Protein AF-A0A5N9CLA9-F1 (afdb_monomer_lite)

Secondary structure (DSSP, 8-state):
-----------HHHHHHHHHGGGTS--TT----EEEHHHHHHHHHHHHHHS--TT-------SSTT---HHHHTHHHHTTTTSTT-HHHHHHHHHHHHHHHTTSEEE-TTSTTEEEESSPPPHHHHHHHHHHHTSPP-TT--PPP----

pLDDT: mean 78.73, std 15.35, range [35.47, 94.38]

Radius of gyration: 15.34 Å; chains: 1; bounding box: 44×42×41 Å

Structure (mmCIF, N/CA/C/O backbone):
data_AF-A0A5N9CLA9-F1
#
_entry.id   AF-A0A5N9CLA9-F1
#
loop_
_atom_site.group_PDB
_atom_site.id
_atom_site.type_symbol
_atom_site.label_atom_id
_atom_site.label_alt_id
_atom_site.label_comp_id
_atom_site.label_asym_id
_atom_site.label_entity_id
_atom_site.label_seq_id
_atom_site.pdbx_PDB_ins_code
_atom_site.Cartn_x
_atom_site.Cartn_y
_atom_site.Cartn_z
_atom_site.occupancy
_atom_site.B_iso_or_equiv
_atom_site.auth_seq_id
_atom_site.auth_comp_id
_atom_site.auth_asym_id
_atom_site.auth_atom_id
_atom_site.pdbx_PDB_model_num
ATOM 1 N N . MET A 1 1 ? 5.987 -26.061 -24.605 1.00 37.81 1 MET A N 1
ATOM 2 C CA . MET A 1 1 ? 6.321 -25.407 -23.327 1.00 37.81 1 MET A CA 1
ATOM 3 C C . MET A 1 1 ? 6.001 -23.951 -23.552 1.00 37.81 1 MET A C 1
ATOM 5 O O . MET A 1 1 ? 6.775 -23.271 -24.205 1.00 37.81 1 MET A O 1
ATOM 9 N N . ASP A 1 2 ? 4.791 -23.546 -23.177 1.00 40.44 2 ASP A N 1
ATOM 10 C CA . ASP A 1 2 ? 4.372 -22.153 -23.291 1.00 40.44 2 ASP A CA 1
ATOM 11 C C . ASP A 1 2 ? 4.908 -21.436 -22.058 1.00 40.44 2 ASP A C 1
ATOM 13 O O . ASP A 1 2 ? 4.283 -21.467 -20.994 1.00 40.44 2 ASP A O 1
ATOM 17 N N . ASP A 1 3 ? 6.094 -20.846 -22.193 1.00 43.31 3 ASP A N 1
ATOM 18 C CA . ASP A 1 3 ? 6.608 -19.867 -21.243 1.00 43.31 3 ASP A CA 1
ATOM 19 C C . ASP A 1 3 ? 5.668 -18.660 -21.292 1.00 43.31 3 ASP A C 1
ATOM 21 O O . ASP A 1 3 ? 5.849 -17.702 -22.042 1.00 43.31 3 ASP A O 1
ATOM 25 N N . LYS A 1 4 ? 4.575 -18.742 -20.527 1.00 49.34 4 LYS A N 1
ATOM 26 C CA . LYS A 1 4 ? 3.745 -17.588 -20.212 1.00 49.34 4 LYS A CA 1
ATOM 27 C C . LYS A 1 4 ? 4.685 -16.566 -19.592 1.00 49.34 4 LYS A C 1
ATOM 29 O O . LYS A 1 4 ? 5.138 -16.789 -18.470 1.00 49.34 4 LYS A O 1
ATOM 34 N N . ASN A 1 5 ? 4.959 -15.486 -20.325 1.00 50.16 5 ASN A N 1
ATOM 35 C CA . ASN A 1 5 ? 5.579 -14.259 -19.829 1.00 50.16 5 ASN A CA 1
ATOM 36 C C . ASN A 1 5 ? 4.907 -13.892 -18.501 1.00 50.16 5 ASN A C 1
ATOM 38 O O . ASN A 1 5 ? 3.822 -13.308 -18.465 1.00 50.16 5 ASN A O 1
ATOM 42 N N . THR A 1 6 ? 5.491 -14.355 -17.402 1.00 67.81 6 THR A N 1
ATOM 43 C CA . THR A 1 6 ? 4.927 -14.169 -16.076 1.00 67.81 6 THR A CA 1
ATOM 44 C C . THR A 1 6 ? 5.467 -12.833 -15.631 1.00 67.81 6 THR A C 1
ATOM 46 O O . THR A 1 6 ? 6.631 -12.742 -15.255 1.00 67.81 6 THR A O 1
ATOM 49 N N . ILE A 1 7 ? 4.632 -11.801 -15.755 1.00 75.38 7 ILE A N 1
ATOM 50 C CA . ILE A 1 7 ? 4.963 -10.440 -15.332 1.00 75.38 7 ILE A CA 1
ATOM 51 C C . ILE A 1 7 ? 5.543 -10.511 -13.919 1.00 75.38 7 ILE A C 1
ATOM 53 O O . ILE A 1 7 ? 4.889 -11.014 -12.995 1.00 75.38 7 ILE A O 1
ATOM 57 N N . LEU A 1 8 ? 6.770 -10.017 -13.757 1.00 82.50 8 LEU A N 1
ATOM 58 C CA . LEU A 1 8 ? 7.420 -9.961 -12.456 1.00 82.50 8 LEU A CA 1
ATOM 59 C C . LEU A 1 8 ? 6.646 -8.979 -11.571 1.00 82.50 8 LEU A C 1
ATOM 61 O O . LEU A 1 8 ? 6.552 -7.787 -11.870 1.00 82.50 8 LEU A O 1
ATOM 65 N N . LYS A 1 9 ? 6.075 -9.493 -10.482 1.00 85.00 9 LYS A N 1
ATOM 66 C CA . LYS A 1 9 ? 5.288 -8.717 -9.522 1.00 85.00 9 LYS A CA 1
ATOM 67 C C . LYS A 1 9 ? 6.001 -8.631 -8.171 1.00 85.00 9 LYS A C 1
ATOM 69 O O . LYS A 1 9 ? 6.721 -9.569 -7.818 1.00 85.00 9 LYS A O 1
ATOM 74 N N . PRO A 1 10 ? 5.753 -7.569 -7.387 1.00 87.75 10 PRO A N 1
ATOM 75 C CA . PRO A 1 10 ? 6.286 -7.476 -6.038 1.00 87.75 10 PRO A CA 1
ATOM 76 C C . PRO A 1 10 ? 5.752 -8.601 -5.136 1.00 87.75 10 PRO A C 1
ATOM 78 O O . PRO A 1 10 ? 4.638 -9.094 -5.368 1.00 87.75 10 PRO A O 1
ATOM 81 N N . PRO A 1 11 ? 6.492 -8.983 -4.076 1.00 89.44 11 PRO A N 1
ATOM 82 C CA . PRO A 1 11 ? 5.969 -9.849 -3.029 1.00 89.44 11 PRO A CA 1
ATOM 83 C C . PRO A 1 11 ? 4.644 -9.308 -2.489 1.00 89.44 11 PRO A C 1
ATOM 85 O O . PRO A 1 11 ? 4.498 -8.107 -2.262 1.00 89.44 11 PRO A O 1
ATOM 88 N N . THR A 1 12 ? 3.673 -10.189 -2.249 1.00 89.50 12 THR A N 1
ATOM 89 C CA . THR A 1 12 ? 2.350 -9.772 -1.757 1.00 89.50 12 THR A CA 1
ATOM 90 C C . THR A 1 12 ? 2.447 -9.066 -0.412 1.00 89.50 12 THR A C 1
ATOM 92 O O . THR A 1 12 ? 1.791 -8.052 -0.227 1.00 89.50 12 THR A O 1
ATOM 95 N N . ALA A 1 13 ? 3.347 -9.515 0.467 1.00 90.12 13 ALA A N 1
ATOM 96 C CA . ALA A 1 13 ? 3.598 -8.870 1.750 1.00 90.12 13 ALA A CA 1
ATOM 97 C C . ALA A 1 13 ? 4.119 -7.425 1.608 1.00 90.12 13 ALA A C 1
ATOM 99 O O . ALA A 1 13 ? 3.741 -6.567 2.400 1.00 90.12 13 ALA A O 1
ATOM 100 N N . LEU A 1 14 ? 4.917 -7.115 0.573 1.00 91.12 14 LEU A N 1
ATOM 101 C CA . LEU A 1 14 ? 5.323 -5.731 0.290 1.00 91.12 14 LEU A CA 1
ATOM 102 C C . LEU A 1 14 ? 4.110 -4.870 -0.070 1.00 91.12 14 LEU A C 1
ATOM 104 O O . LEU A 1 14 ? 3.968 -3.758 0.429 1.00 91.12 14 LEU A O 1
ATOM 108 N N . ILE A 1 15 ? 3.231 -5.398 -0.924 1.00 92.69 15 ILE A N 1
ATOM 109 C CA . ILE A 1 15 ? 2.019 -4.700 -1.365 1.00 92.69 15 ILE A CA 1
ATOM 110 C C . ILE A 1 15 ? 1.073 -4.490 -0.178 1.00 92.69 15 ILE A C 1
ATOM 112 O O . ILE A 1 15 ? 0.590 -3.377 0.011 1.00 92.69 15 ILE A O 1
ATOM 116 N N . ASP A 1 16 ? 0.863 -5.517 0.646 1.00 93.56 16 ASP A N 1
ATOM 117 C CA . ASP A 1 16 ? 0.035 -5.453 1.853 1.00 93.56 16 ASP A CA 1
ATOM 118 C C . ASP A 1 16 ? 0.567 -4.381 2.819 1.00 93.56 16 ASP A C 1
ATOM 120 O O . ASP A 1 16 ? -0.188 -3.509 3.256 1.00 93.56 16 ASP A O 1
ATOM 124 N N . CYS A 1 17 ? 1.881 -4.369 3.082 1.00 92.12 17 CYS A N 1
ATOM 125 C CA . CYS A 1 17 ? 2.528 -3.333 3.888 1.00 92.12 17 CYS A CA 1
ATOM 126 C C . CYS A 1 17 ? 2.343 -1.936 3.280 1.00 92.12 17 CYS A C 1
ATOM 128 O O . CYS A 1 17 ? 1.993 -1.006 4.002 1.00 92.12 17 CYS A O 1
ATOM 130 N N . CYS A 1 18 ? 2.520 -1.770 1.966 1.00 91.44 18 CYS A N 1
ATOM 131 C CA . CYS A 1 18 ? 2.319 -0.481 1.303 1.00 91.44 18 CYS A CA 1
ATOM 132 C C . CYS A 1 18 ? 0.863 0.005 1.344 1.00 91.44 18 CYS A C 1
ATOM 134 O O . CYS A 1 18 ? 0.625 1.204 1.482 1.00 91.44 18 CYS A O 1
ATOM 136 N N . ILE A 1 19 ? -0.113 -0.903 1.268 1.00 93.00 19 ILE A N 1
ATOM 137 C CA . ILE A 1 19 ? -1.529 -0.566 1.449 1.00 93.00 19 ILE A CA 1
ATOM 138 C C . ILE A 1 19 ? -1.766 -0.090 2.884 1.00 93.00 19 ILE A C 1
ATOM 140 O O . ILE A 1 19 ? -2.294 1.004 3.083 1.00 93.00 19 ILE A O 1
ATOM 144 N N . LEU A 1 20 ? -1.353 -0.872 3.886 1.00 91.75 20 LEU A N 1
ATOM 145 C CA . LEU A 1 20 ? -1.604 -0.574 5.302 1.00 91.75 20 LEU A CA 1
ATOM 146 C C . LEU A 1 20 ? -0.872 0.682 5.787 1.00 91.75 20 LEU A C 1
ATOM 148 O O . LEU A 1 20 ? -1.383 1.413 6.637 1.00 91.75 20 LEU A O 1
ATOM 152 N N . ALA A 1 21 ? 0.274 0.992 5.189 1.00 89.06 21 ALA A N 1
ATOM 153 C CA . ALA A 1 21 ? 1.014 2.222 5.431 1.00 89.06 21 ALA A CA 1
ATOM 154 C C . ALA A 1 21 ? 0.188 3.492 5.134 1.00 89.06 21 ALA A C 1
ATOM 156 O O . ALA A 1 21 ? 0.432 4.535 5.744 1.00 89.06 21 ALA A O 1
ATOM 157 N N . SER A 1 22 ? -0.859 3.399 4.302 1.00 87.12 22 SER A N 1
ATOM 158 C CA . SER A 1 22 ? -1.818 4.493 4.065 1.00 87.12 22 SER A CA 1
ATOM 159 C C . SER A 1 22 ? -2.483 5.001 5.353 1.00 87.12 22 SER A C 1
ATOM 161 O O . SER A 1 22 ? -2.873 6.166 5.417 1.00 87.12 22 SER A O 1
ATOM 163 N N . TRP A 1 23 ? -2.600 4.157 6.386 1.00 85.81 23 TRP A N 1
ATOM 164 C CA . TRP A 1 23 ? -3.133 4.523 7.705 1.00 85.81 23 TRP A CA 1
ATOM 165 C C . TRP A 1 23 ? -2.056 4.876 8.738 1.00 85.81 23 TRP A C 1
ATOM 167 O O . TRP A 1 23 ? -2.393 5.399 9.795 1.00 85.81 23 TRP A O 1
ATOM 177 N N . ILE A 1 24 ? -0.780 4.617 8.446 1.00 82.31 24 ILE A N 1
ATOM 178 C CA . ILE A 1 24 ? 0.348 4.954 9.329 1.00 82.31 24 ILE A CA 1
ATOM 179 C C . ILE A 1 24 ? 0.847 6.370 9.039 1.00 82.31 24 ILE A C 1
ATOM 181 O O . ILE A 1 24 ? 1.135 7.126 9.960 1.00 82.31 24 ILE A O 1
ATOM 185 N N . HIS A 1 25 ? 0.915 6.744 7.760 1.00 69.94 25 HIS A N 1
ATOM 186 C CA . HIS A 1 25 ? 1.515 8.003 7.303 1.00 69.94 25 HIS A CA 1
ATOM 187 C C . H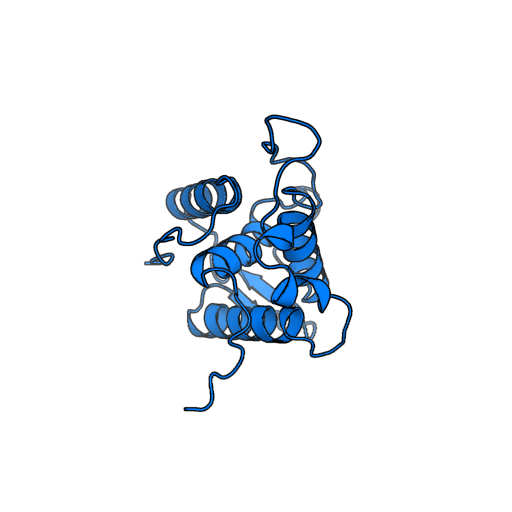IS A 1 25 ? 0.485 9.145 7.133 1.00 69.94 25 HIS A C 1
ATOM 189 O O . HIS A 1 25 ? 0.739 10.127 6.445 1.00 69.94 25 HIS A O 1
ATOM 195 N N . TYR A 1 26 ? -0.675 8.987 7.774 1.00 61.59 26 TYR A N 1
ATOM 196 C CA . TYR A 1 26 ? -1.819 9.892 7.949 1.00 61.59 26 TYR A CA 1
ATOM 197 C C . TYR A 1 26 ? -1.574 11.304 8.506 1.00 61.59 26 TYR A C 1
ATOM 199 O O . TYR A 1 26 ? -1.083 11.402 9.625 1.00 61.59 26 TYR A O 1
ATOM 207 N N . ASP A 1 27 ? -2.002 12.358 7.810 1.00 52.12 27 ASP A N 1
ATOM 208 C CA . ASP A 1 27 ? -2.183 13.721 8.335 1.00 52.12 27 ASP A CA 1
ATOM 209 C C . ASP A 1 27 ? -3.001 13.734 9.658 1.00 52.12 27 ASP A C 1
ATOM 211 O O . ASP A 1 27 ? -4.146 13.260 9.656 1.00 52.12 27 ASP A O 1
ATOM 215 N N . PRO A 1 28 ? -2.449 14.247 10.780 1.00 49.88 28 PRO A N 1
ATOM 216 C CA . PRO A 1 28 ? -3.134 14.309 12.076 1.00 49.88 28 PRO A CA 1
ATOM 217 C C . PRO A 1 28 ? -4.412 15.163 12.059 1.00 49.88 28 PRO A C 1
ATOM 219 O O . PRO A 1 28 ? -5.261 14.990 12.935 1.00 49.88 28 PRO A O 1
ATOM 222 N N . ASP A 1 29 ? -4.586 16.024 11.052 1.00 49.16 29 ASP A N 1
ATOM 223 C CA . ASP A 1 29 ? -5.758 16.889 10.906 1.00 49.16 29 ASP A CA 1
ATOM 224 C C . ASP A 1 29 ? -6.946 16.192 10.213 1.00 49.16 29 ASP A C 1
ATOM 226 O O . ASP A 1 29 ? -8.040 16.757 10.117 1.00 49.16 29 ASP A O 1
ATOM 230 N N . GLN A 1 30 ? -6.780 14.937 9.765 1.00 53.50 30 GLN A N 1
ATOM 231 C CA . GLN A 1 30 ? -7.854 14.115 9.200 1.00 53.50 30 GLN A CA 1
ATOM 232 C C . GLN A 1 30 ? -8.273 12.998 10.171 1.00 53.50 30 GLN A C 1
ATOM 234 O O . GLN A 1 30 ? -7.835 11.854 10.045 1.00 53.50 30 GLN A O 1
ATOM 239 N N . PRO A 1 31 ? -9.191 13.276 11.120 1.00 46.09 31 PRO A N 1
ATOM 240 C CA . PRO A 1 31 ? -9.610 12.323 12.154 1.00 46.09 31 PRO A CA 1
ATOM 241 C C . PRO A 1 31 ? -10.362 11.099 11.611 1.00 46.09 31 PRO A C 1
ATOM 243 O O . PRO A 1 31 ? -10.668 10.170 12.361 1.00 46.09 31 PRO A O 1
ATOM 246 N N . ARG A 1 32 ? -10.688 11.068 10.313 1.00 56.50 32 ARG A N 1
ATOM 247 C CA . ARG A 1 32 ? -11.320 9.904 9.699 1.00 56.50 32 ARG A CA 1
ATOM 248 C C . ARG A 1 32 ? -10.234 8.931 9.267 1.00 56.50 32 ARG A C 1
ATOM 250 O O . ARG A 1 32 ? -9.572 9.115 8.255 1.00 56.50 32 ARG A O 1
ATOM 257 N N . GLN A 1 33 ? -10.138 7.842 10.021 1.00 77.75 33 GLN A N 1
ATOM 258 C CA . GLN A 1 33 ? -9.402 6.604 9.740 1.00 77.75 33 GLN A CA 1
ATOM 259 C C . GLN A 1 33 ? -9.863 5.890 8.444 1.00 77.75 33 GLN A C 1
ATOM 261 O O . GLN A 1 33 ? -9.713 4.677 8.315 1.00 77.75 33 GLN A O 1
ATOM 266 N N . VAL A 1 34 ? -10.456 6.620 7.497 1.00 86.81 34 VAL A N 1
ATOM 267 C CA . VAL A 1 34 ? -11.065 6.128 6.267 1.00 86.81 34 VAL A CA 1
ATOM 268 C C . VAL A 1 34 ? -10.194 6.558 5.082 1.00 86.81 34 VAL A C 1
ATOM 270 O O . VAL A 1 34 ? -9.754 7.704 5.017 1.00 86.81 34 VAL A O 1
ATOM 273 N N . LYS A 1 35 ? -9.927 5.641 4.154 1.00 87.31 35 LYS A N 1
ATOM 274 C CA . LYS A 1 35 ? -9.166 5.865 2.921 1.00 87.31 35 LYS A CA 1
ATOM 275 C C . LYS A 1 35 ? -10.011 5.471 1.729 1.00 87.31 35 LYS A C 1
ATOM 277 O O . LYS A 1 35 ? -10.587 4.381 1.726 1.00 87.31 35 LYS A O 1
ATOM 282 N N . SER A 1 36 ? -10.079 6.338 0.725 1.00 90.19 36 SER A N 1
ATOM 283 C CA . SER A 1 36 ? -10.671 5.952 -0.550 1.00 90.19 36 SER A CA 1
ATOM 284 C C . SER A 1 36 ? -9.761 4.951 -1.266 1.00 90.19 36 SER A C 1
ATOM 286 O O . SER A 1 36 ? -8.558 4.849 -1.001 1.00 90.19 36 SER A O 1
ATOM 288 N N . ARG A 1 37 ? -10.332 4.203 -2.207 1.00 90.69 37 ARG A N 1
ATOM 289 C CA . ARG A 1 37 ? -9.575 3.327 -3.104 1.00 90.69 37 ARG A CA 1
ATOM 290 C C . ARG A 1 37 ? -8.470 4.095 -3.830 1.00 90.69 37 ARG A C 1
ATOM 292 O O . ARG A 1 37 ? -7.361 3.580 -3.949 1.00 90.69 37 ARG A O 1
ATOM 299 N N . ASP A 1 38 ? -8.772 5.312 -4.269 1.00 88.62 38 ASP A N 1
ATOM 300 C CA . ASP A 1 38 ? -7.835 6.152 -5.007 1.00 88.62 38 ASP A CA 1
ATOM 301 C C . ASP A 1 38 ? -6.703 6.653 -4.104 1.00 88.62 38 AS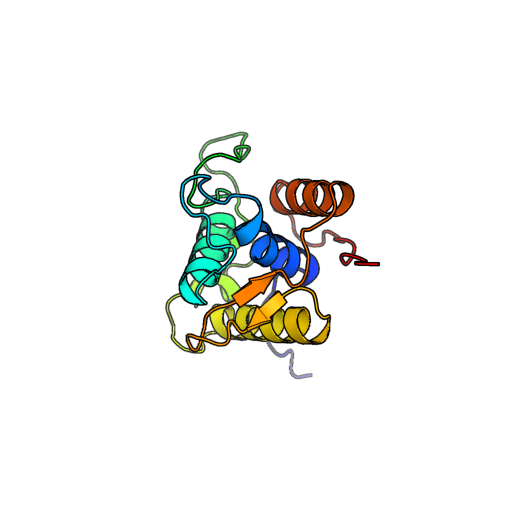P A C 1
ATOM 303 O O . ASP A 1 38 ? -5.551 6.651 -4.531 1.00 88.62 38 ASP A O 1
ATOM 307 N N 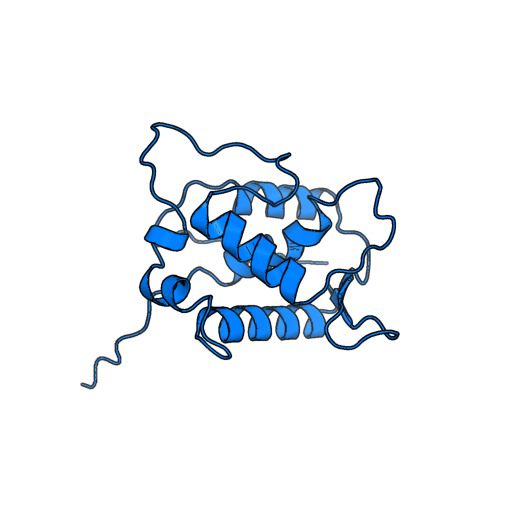. ASP A 1 39 ? -6.979 6.974 -2.834 1.00 87.50 39 ASP A N 1
ATOM 308 C CA . ASP A 1 39 ? -5.932 7.326 -1.863 1.00 87.50 39 ASP A CA 1
ATOM 309 C C . ASP A 1 39 ? -4.939 6.178 -1.680 1.00 87.50 39 ASP A C 1
ATOM 311 O O . ASP A 1 39 ? -3.728 6.392 -1.717 1.00 87.50 39 ASP A O 1
ATOM 315 N N . ILE A 1 40 ? -5.446 4.950 -1.524 1.00 90.81 40 ILE A N 1
ATOM 316 C CA . ILE A 1 40 ? -4.609 3.751 -1.383 1.00 90.81 40 ILE A CA 1
ATOM 317 C C . ILE A 1 40 ? -3.792 3.535 -2.660 1.00 90.81 40 ILE A C 1
ATOM 319 O O . ILE A 1 40 ? -2.589 3.289 -2.598 1.00 90.81 40 ILE A O 1
ATOM 323 N N . PHE A 1 41 ? -4.423 3.651 -3.831 1.00 91.19 41 PHE A N 1
ATOM 324 C CA . PHE A 1 41 ? -3.750 3.454 -5.116 1.00 91.19 41 PHE A CA 1
ATOM 325 C C . PHE A 1 41 ? -2.648 4.491 -5.331 1.00 91.19 41 PHE A C 1
ATOM 327 O O . PHE A 1 41 ? -1.555 4.127 -5.763 1.00 91.19 41 PHE A O 1
ATOM 334 N N . ASN A 1 42 ? -2.901 5.752 -4.989 1.00 87.25 42 ASN A N 1
ATOM 335 C CA . ASN A 1 42 ? -1.933 6.836 -5.107 1.00 87.25 42 ASN A CA 1
ATOM 336 C C . ASN A 1 42 ? -0.805 6.713 -4.075 1.00 87.25 42 ASN A C 1
ATOM 338 O O . ASN A 1 42 ? 0.352 6.964 -4.407 1.00 87.25 42 ASN A O 1
ATOM 342 N N . ALA A 1 43 ? -1.108 6.290 -2.845 1.00 87.50 43 ALA A N 1
ATOM 343 C CA . ALA A 1 43 ? -0.107 6.064 -1.805 1.00 87.50 43 ALA A CA 1
ATOM 344 C C . ALA A 1 43 ? 0.864 4.941 -2.188 1.00 87.50 43 ALA A C 1
ATOM 346 O O . ALA A 1 43 ? 2.080 5.128 -2.117 1.00 87.50 43 ALA A O 1
ATOM 347 N N . VAL A 1 44 ? 0.339 3.804 -2.659 1.00 90.88 44 VAL A N 1
ATOM 348 C CA . VAL A 1 44 ? 1.165 2.694 -3.157 1.00 90.88 44 VAL A CA 1
ATOM 349 C C . VAL A 1 44 ? 1.960 3.135 -4.386 1.00 90.88 44 VAL A C 1
ATOM 351 O O . VAL A 1 44 ? 3.151 2.841 -4.465 1.00 90.88 44 VAL A O 1
ATOM 354 N N . PHE A 1 45 ? 1.351 3.896 -5.303 1.00 90.00 45 PHE A N 1
ATOM 355 C CA . PHE A 1 45 ? 2.027 4.377 -6.508 1.00 90.00 45 PHE A CA 1
ATOM 356 C C . PHE A 1 45 ? 3.230 5.230 -6.129 1.00 90.00 45 PHE A C 1
ATOM 358 O O . PHE A 1 45 ? 4.349 4.901 -6.511 1.00 90.00 45 PHE A O 1
ATOM 365 N N . LYS A 1 46 ? 3.006 6.256 -5.302 1.00 85.69 46 LYS A N 1
ATOM 366 C CA . LYS A 1 46 ? 4.047 7.177 -4.849 1.00 85.69 46 LYS A CA 1
ATOM 367 C C . LYS A 1 46 ? 5.153 6.450 -4.090 1.00 85.69 46 LYS A C 1
ATOM 369 O O . LYS A 1 46 ? 6.335 6.719 -4.307 1.00 85.69 46 LYS A O 1
ATOM 374 N N . ARG A 1 47 ? 4.801 5.454 -3.266 1.00 86.88 47 ARG A N 1
ATOM 375 C CA . ARG A 1 47 ? 5.810 4.649 -2.570 1.00 86.88 47 ARG A CA 1
ATOM 376 C C . ARG A 1 47 ? 6.672 3.856 -3.543 1.00 86.88 47 ARG A C 1
ATOM 378 O O . ARG A 1 47 ? 7.881 3.779 -3.352 1.00 86.88 47 ARG A O 1
ATOM 385 N N . PHE A 1 48 ? 6.076 3.273 -4.575 1.00 88.38 48 PHE A N 1
ATOM 386 C CA . PHE A 1 48 ? 6.804 2.479 -5.557 1.00 88.38 48 PHE A CA 1
ATOM 387 C C . PHE A 1 48 ? 7.593 3.330 -6.560 1.00 88.38 48 PHE A C 1
ATOM 389 O O . PHE A 1 48 ? 8.670 2.898 -6.960 1.00 88.38 48 PHE A O 1
ATOM 396 N N . SER A 1 49 ? 7.107 4.511 -6.956 1.00 86.31 49 SER A N 1
ATOM 397 C CA . SER A 1 49 ? 7.777 5.394 -7.924 1.00 86.31 49 SER A CA 1
ATOM 398 C C . SER A 1 49 ? 8.837 6.291 -7.302 1.00 86.31 49 SER A C 1
ATOM 400 O O . SER A 1 49 ? 9.854 6.547 -7.934 1.00 86.31 49 SER A O 1
ATOM 402 N N . GLU A 1 50 ? 8.591 6.794 -6.095 1.00 81.88 50 GLU A N 1
ATOM 403 C CA . GLU A 1 50 ? 9.378 7.867 -5.480 1.00 81.88 50 GLU A CA 1
ATOM 404 C C . GLU A 1 50 ? 9.954 7.464 -4.122 1.00 81.88 50 GLU A C 1
ATOM 406 O O . GLU A 1 50 ? 10.627 8.274 -3.493 1.00 81.88 50 GLU A O 1
ATOM 411 N N . GLY A 1 51 ? 9.643 6.261 -3.618 1.00 76.44 51 GLY A N 1
ATOM 412 C CA . GLY A 1 51 ? 10.026 5.824 -2.272 1.00 76.44 51 GLY A CA 1
ATOM 413 C C . GLY A 1 51 ? 9.592 6.796 -1.183 1.00 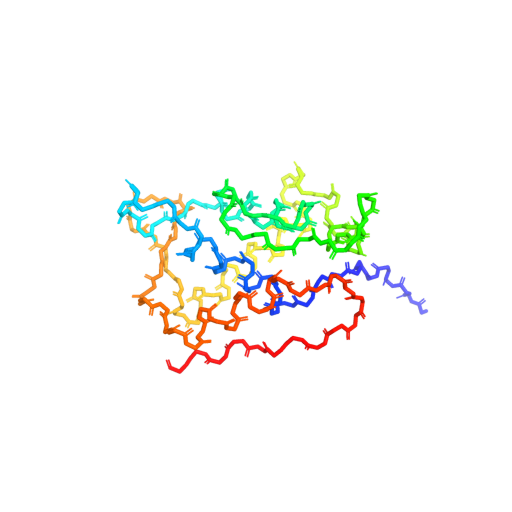76.44 51 GLY A C 1
ATOM 414 O O . GLY A 1 51 ? 10.299 6.964 -0.191 1.00 76.44 51 GLY A O 1
ATOM 415 N N . SER A 1 52 ? 8.430 7.426 -1.358 1.00 72.94 52 SER A N 1
ATOM 416 C CA . SER A 1 52 ? 7.824 8.332 -0.384 1.00 72.94 52 SER A CA 1
ATOM 417 C C . SER A 1 52 ? 6.311 8.117 -0.301 1.00 72.94 52 SER A C 1
ATOM 419 O O . SER A 1 52 ? 5.698 7.579 -1.221 1.00 72.94 52 SER A O 1
ATOM 421 N N . TYR A 1 53 ? 5.697 8.516 0.813 1.00 69.38 53 TYR A N 1
ATOM 422 C CA . TYR A 1 53 ? 4.236 8.594 0.943 1.00 69.38 53 TYR A CA 1
ATOM 423 C C . TYR A 1 53 ? 3.753 10.046 0.779 1.00 69.38 53 TYR A C 1
ATOM 425 O O . TYR A 1 53 ? 4.546 10.974 0.954 1.00 69.38 53 TYR A O 1
ATOM 433 N N . PRO A 1 54 ? 2.463 10.283 0.455 1.00 61.38 54 PRO A N 1
ATOM 434 C CA . PRO A 1 54 ? 1.939 11.625 0.181 1.00 61.38 54 PRO A CA 1
ATOM 435 C C . PRO A 1 54 ? 2.204 12.681 1.266 1.00 61.38 54 PRO A C 1
ATOM 437 O O . PRO A 1 54 ? 2.423 13.834 0.908 1.00 61.38 54 PRO A O 1
ATOM 440 N N . SER A 1 55 ? 2.254 12.297 2.545 1.00 62.44 55 SER A N 1
ATOM 441 C CA . SER A 1 55 ? 2.516 13.195 3.683 1.00 62.44 55 SER A CA 1
ATOM 442 C C . SER A 1 55 ? 3.980 13.619 3.850 1.00 62.44 55 SER A C 1
ATOM 444 O O . SER A 1 55 ? 4.257 14.543 4.607 1.00 62.44 55 SER A O 1
ATOM 446 N N . GLY A 1 56 ? 4.926 12.971 3.161 1.00 54.25 56 GLY A N 1
ATOM 447 C CA . GLY A 1 56 ? 6.345 13.345 3.173 1.00 54.25 56 GLY A CA 1
ATOM 448 C C . GLY A 1 56 ? 7.127 13.019 4.455 1.00 54.25 56 GLY A C 1
ATOM 449 O O . GLY A 1 56 ? 8.293 13.393 4.538 1.00 54.25 56 GLY A O 1
ATOM 450 N N . ILE A 1 57 ? 6.529 12.329 5.438 1.00 52.50 57 ILE A N 1
ATOM 451 C CA . ILE A 1 57 ? 7.127 12.124 6.778 1.00 52.50 57 ILE A CA 1
ATOM 452 C C . ILE A 1 57 ? 8.126 10.947 6.841 1.00 52.50 57 ILE A C 1
ATOM 454 O O . ILE A 1 57 ? 8.937 10.881 7.761 1.00 52.50 57 ILE A O 1
ATOM 458 N N . ASP A 1 58 ? 8.180 10.079 5.828 1.00 52.69 58 ASP A N 1
ATOM 459 C CA . ASP A 1 58 ? 9.063 8.906 5.832 1.00 52.69 58 ASP A CA 1
ATOM 460 C C . ASP A 1 58 ? 10.058 8.951 4.672 1.00 52.69 58 ASP A C 1
ATOM 462 O O . ASP A 1 58 ? 9.814 8.443 3.576 1.00 52.69 58 ASP A O 1
ATOM 466 N N . ILE A 1 59 ? 11.201 9.578 4.948 1.00 52.41 59 ILE A N 1
ATOM 467 C CA . ILE A 1 59 ? 12.414 9.525 4.130 1.00 52.41 59 ILE A CA 1
ATOM 468 C C . ILE A 1 59 ? 13.353 8.549 4.856 1.00 52.41 59 ILE A C 1
ATOM 470 O O . ILE A 1 59 ? 13.703 8.764 6.012 1.00 52.41 59 ILE A O 1
ATOM 474 N N . ALA A 1 60 ? 13.714 7.416 4.257 1.00 48.91 60 ALA A N 1
ATOM 475 C CA . ALA A 1 60 ? 14.901 7.403 3.412 1.00 48.91 60 ALA A CA 1
ATOM 476 C C . ALA A 1 60 ? 14.743 6.597 2.114 1.00 48.91 60 ALA A C 1
ATOM 478 O O . ALA A 1 60 ? 14.571 5.381 2.126 1.00 48.91 60 ALA A O 1
ATOM 479 N N . LEU A 1 61 ? 14.931 7.292 0.992 1.00 55.66 61 LEU A N 1
ATOM 480 C CA . LEU A 1 61 ? 15.696 6.788 -0.144 1.00 55.66 61 LEU A CA 1
ATOM 481 C C . LEU A 1 61 ? 17.013 7.573 -0.177 1.00 55.66 61 LEU A C 1
ATOM 483 O O . LEU A 1 61 ? 16.971 8.787 -0.355 1.00 55.66 61 LEU A O 1
ATOM 487 N N . SER A 1 62 ? 18.162 6.917 -0.005 1.00 44.53 62 SER A N 1
ATOM 488 C CA . SER A 1 62 ? 19.451 7.344 -0.583 1.00 44.53 62 SER A CA 1
ATOM 489 C C . SER A 1 62 ? 20.475 6.218 -0.352 1.00 44.53 62 SER A C 1
ATOM 491 O O . SER A 1 62 ? 20.428 5.566 0.684 1.00 44.53 62 SER A O 1
ATOM 493 N N . SER A 1 63 ? 21.424 5.955 -1.238 1.00 35.47 63 SER A N 1
ATOM 494 C CA . SER A 1 63 ? 22.345 6.967 -1.738 1.00 35.47 63 SER A CA 1
ATOM 495 C C . SER A 1 63 ? 22.300 7.112 -3.249 1.00 35.47 63 SER A C 1
ATOM 497 O O . SER A 1 63 ? 22.278 6.125 -3.968 1.00 35.47 63 SER A O 1
ATOM 499 N N . GLU A 1 64 ? 22.422 8.355 -3.692 1.00 41.94 64 GLU A N 1
ATOM 500 C CA . GLU A 1 64 ? 22.601 8.774 -5.081 1.00 41.94 64 GLU A CA 1
ATOM 501 C C . GLU A 1 64 ? 21.296 8.968 -5.857 1.00 41.94 64 GLU A C 1
ATOM 503 O O . GLU A 1 64 ? 20.583 8.055 -6.262 1.00 41.94 64 GLU A O 1
ATOM 508 N N . ILE A 1 65 ? 21.000 10.252 -6.047 1.00 40.88 65 ILE A N 1
ATOM 509 C CA . ILE A 1 65 ? 20.062 10.798 -7.020 1.00 40.88 65 ILE A CA 1
ATOM 510 C C . ILE A 1 65 ? 20.285 10.055 -8.350 1.00 40.88 65 ILE A C 1
ATOM 512 O O . ILE A 1 65 ? 21.317 10.230 -8.992 1.00 40.88 65 ILE A O 1
ATOM 516 N N . GLY A 1 66 ? 19.332 9.182 -8.697 1.00 49.22 66 GLY A N 1
ATOM 517 C CA . GLY A 1 66 ? 19.451 8.169 -9.760 1.00 49.22 66 GLY A CA 1
ATOM 518 C C . GLY A 1 66 ? 19.060 6.738 -9.340 1.00 49.22 66 GLY A C 1
ATOM 519 O O . GLY A 1 66 ? 19.065 5.845 -10.183 1.00 49.22 66 GLY A O 1
ATOM 520 N N . SER A 1 67 ? 18.719 6.532 -8.061 1.00 56.47 67 SER A N 1
ATOM 521 C CA . SER A 1 67 ? 18.493 5.246 -7.388 1.00 56.47 67 SER A CA 1
ATOM 522 C C . SER A 1 67 ? 17.260 4.454 -7.845 1.00 56.47 67 SER A C 1
ATOM 524 O O . SER A 1 67 ? 16.160 4.995 -7.953 1.00 56.47 67 SER A O 1
ATOM 526 N N . GLU A 1 68 ? 17.453 3.147 -8.015 1.00 76.00 68 GLU A N 1
ATOM 527 C CA . GLU A 1 68 ? 16.442 2.127 -8.305 1.00 76.00 68 GLU A CA 1
ATOM 528 C C . GLU A 1 68 ? 15.254 2.185 -7.321 1.00 76.00 68 GLU A C 1
ATOM 530 O O . GLU A 1 68 ? 15.428 2.314 -6.109 1.00 76.00 68 GLU A O 1
ATOM 535 N N . THR A 1 69 ? 14.031 2.106 -7.844 1.00 85.88 69 THR A N 1
ATOM 536 C CA . THR A 1 69 ? 12.780 2.119 -7.079 1.00 85.88 69 THR A CA 1
ATOM 537 C C . THR A 1 69 ? 12.084 0.771 -7.211 1.00 85.88 69 THR A C 1
ATOM 539 O O . THR A 1 69 ? 12.342 -0.006 -8.132 1.00 85.88 69 THR A O 1
ATOM 542 N N . TRP A 1 70 ? 11.134 0.469 -6.325 1.00 87.94 70 TRP A N 1
ATOM 543 C CA . TRP A 1 70 ? 10.329 -0.740 -6.505 1.00 87.94 70 TRP A CA 1
ATOM 544 C C . TRP A 1 70 ? 9.575 -0.731 -7.846 1.00 87.94 70 TRP A C 1
ATOM 546 O O . TRP A 1 70 ? 9.416 -1.779 -8.470 1.00 87.94 70 TRP A O 1
ATOM 556 N N . GLY A 1 71 ? 9.159 0.446 -8.322 1.00 88.00 71 GLY A N 1
ATOM 557 C CA . GLY A 1 71 ? 8.542 0.630 -9.633 1.00 88.00 71 GLY A CA 1
ATOM 558 C C . GLY A 1 71 ? 9.495 0.386 -10.807 1.00 88.00 71 GLY A C 1
ATOM 559 O O . GLY A 1 71 ? 9.039 -0.088 -11.844 1.00 88.00 71 GLY A O 1
ATOM 560 N N . SER A 1 72 ? 10.801 0.653 -10.668 1.00 87.62 72 SER A N 1
ATOM 561 C CA . SER A 1 72 ? 11.783 0.311 -11.709 1.00 87.62 72 SER A CA 1
ATOM 562 C C . SER A 1 72 ? 12.121 -1.181 -11.727 1.00 87.62 72 SER A C 1
ATOM 564 O O . SER A 1 72 ? 12.283 -1.739 -12.807 1.00 87.62 72 SER A O 1
ATOM 566 N N . ILE A 1 73 ? 12.155 -1.845 -10.565 1.00 87.94 73 ILE A N 1
ATOM 567 C CA . ILE A 1 73 ? 12.353 -3.303 -10.475 1.00 87.94 73 ILE A CA 1
ATOM 568 C C . ILE A 1 73 ? 11.156 -4.060 -11.063 1.00 87.94 73 ILE A C 1
ATOM 570 O O . ILE A 1 73 ? 11.318 -4.994 -11.845 1.00 87.94 73 ILE A O 1
ATOM 574 N N . TYR A 1 74 ? 9.938 -3.647 -10.708 1.00 87.69 74 TYR A N 1
ATOM 575 C CA . TYR A 1 74 ? 8.690 -4.287 -11.135 1.00 87.69 74 TYR A CA 1
ATOM 576 C C . TYR A 1 74 ? 8.007 -3.507 -12.268 1.00 87.69 74 TYR A C 1
ATOM 578 O O . TYR A 1 74 ? 6.792 -3.290 -12.252 1.00 87.69 74 TYR A O 1
ATOM 586 N N . HIS A 1 75 ? 8.793 -3.068 -13.255 1.00 87.06 75 HIS A N 1
ATOM 587 C CA . HIS A 1 75 ? 8.372 -2.119 -14.291 1.00 87.06 75 HIS A CA 1
ATOM 588 C C . HIS A 1 75 ? 7.155 -2.572 -15.110 1.00 87.06 75 HIS A C 1
ATOM 590 O O . HIS A 1 75 ? 6.219 -1.797 -15.314 1.00 87.06 75 HIS A O 1
ATOM 596 N N . GLU A 1 76 ? 7.126 -3.830 -15.556 1.00 83.69 76 GLU A N 1
ATOM 597 C CA . GLU A 1 76 ? 6.022 -4.367 -16.369 1.00 83.69 76 GLU A CA 1
ATOM 598 C C . GLU A 1 76 ? 4.682 -4.371 -15.618 1.00 83.69 76 GLU A C 1
ATOM 600 O O . GLU A 1 76 ? 3.622 -4.114 -16.192 1.00 83.69 76 GLU A O 1
ATOM 605 N N . TRP A 1 77 ? 4.722 -4.629 -14.309 1.00 86.88 77 TRP A N 1
ATOM 606 C CA . TRP A 1 77 ? 3.547 -4.530 -13.451 1.00 86.88 77 TRP A CA 1
ATOM 607 C C . TRP A 1 77 ? 3.164 -3.064 -13.197 1.00 86.88 77 TRP A C 1
ATOM 609 O O . TRP A 1 77 ? 1.981 -2.717 -13.250 1.00 86.88 77 TRP A O 1
ATOM 619 N N . PHE A 1 78 ? 4.157 -2.203 -12.958 1.00 85.88 78 PHE A N 1
ATOM 620 C CA . PHE A 1 78 ? 3.958 -0.825 -12.513 1.00 85.88 78 PHE A CA 1
ATOM 621 C C . PHE A 1 78 ? 3.506 0.139 -13.621 1.00 85.88 78 PHE A C 1
ATOM 623 O O . PHE A 1 78 ? 2.663 1.000 -13.385 1.00 85.88 78 PHE A O 1
ATOM 630 N N . THR A 1 79 ? 4.001 -0.011 -14.851 1.00 82.00 79 THR A N 1
ATOM 631 C CA . THR A 1 79 ? 3.693 0.887 -15.989 1.00 82.00 79 THR A CA 1
ATOM 632 C C . THR A 1 79 ? 2.216 0.955 -16.367 1.00 82.00 79 THR A C 1
ATOM 634 O O . THR A 1 79 ? 1.776 1.945 -16.943 1.00 82.00 79 THR A O 1
ATOM 637 N N . ASN A 1 80 ? 1.429 -0.049 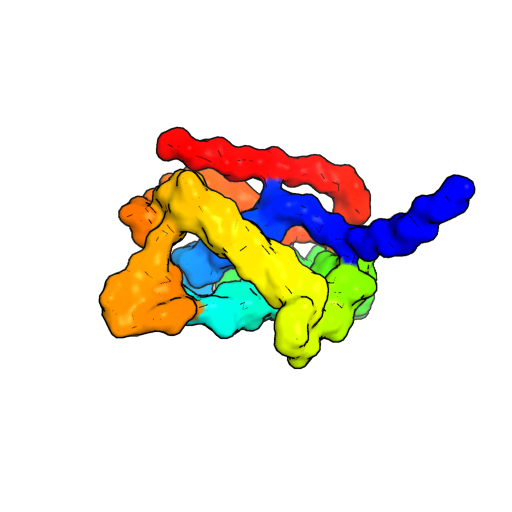-15.986 1.00 76.56 80 ASN A N 1
ATOM 638 C CA . ASN A 1 80 ? -0.007 -0.111 -16.247 1.00 76.56 80 ASN A CA 1
ATOM 639 C C . ASN A 1 80 ? -0.859 0.559 -15.149 1.00 76.56 80 ASN A C 1
ATOM 641 O O . ASN A 1 80 ? -2.057 0.285 -15.057 1.00 76.56 80 ASN A O 1
ATOM 645 N N . PHE A 1 81 ? -0.270 1.399 -14.287 1.00 77.75 81 PHE A N 1
ATOM 646 C CA . PHE A 1 81 ? -0.970 2.024 -13.154 1.00 77.75 81 PHE A CA 1
ATOM 647 C C . PHE A 1 81 ? -2.165 2.896 -13.571 1.00 77.75 81 PHE A C 1
ATOM 649 O O . PHE A 1 81 ? -3.208 2.883 -12.911 1.00 77.75 81 PHE A O 1
ATOM 656 N N . ASN A 1 82 ? -2.026 3.627 -14.680 1.00 78.19 82 ASN A N 1
ATOM 657 C CA . ASN A 1 82 ? -3.035 4.554 -15.193 1.00 78.19 82 ASN A CA 1
ATOM 658 C C . ASN A 1 82 ? -4.107 3.871 -16.056 1.00 78.19 82 ASN A C 1
ATOM 660 O O . ASN A 1 82 ? -5.081 4.520 -16.433 1.00 78.19 82 ASN A O 1
ATOM 664 N N . ILE A 1 83 ? -3.946 2.582 -16.370 1.00 82.19 83 ILE A N 1
ATOM 665 C CA . ILE A 1 83 ? -4.903 1.827 -17.176 1.00 82.19 83 ILE A CA 1
ATOM 666 C C . ILE A 1 83 ? -6.004 1.301 -16.248 1.00 82.19 83 ILE A C 1
ATOM 668 O O . ILE A 1 83 ? -5.707 0.511 -15.343 1.00 82.19 83 ILE A O 1
ATOM 672 N N . PRO A 1 84 ? -7.280 1.679 -16.459 1.00 77.69 84 PRO A N 1
ATOM 673 C CA . PRO A 1 84 ? -8.394 1.098 -15.720 1.00 77.69 84 PRO A CA 1
ATOM 674 C C . PRO A 1 84 ? -8.397 -0.426 -15.853 1.00 77.69 84 PRO A C 1
ATOM 676 O O . PRO A 1 84 ? -8.292 -0.953 -16.959 1.00 77.69 84 PRO A O 1
ATOM 679 N N . ASN A 1 85 ? -8.516 -1.141 -14.731 1.00 81.00 85 ASN A N 1
ATOM 680 C CA . ASN A 1 85 ? -8.396 -2.608 -14.678 1.00 81.00 85 ASN A CA 1
ATOM 681 C C . ASN A 1 85 ? -7.046 -3.161 -15.187 1.00 81.00 85 ASN A C 1
ATOM 683 O O . ASN A 1 85 ? -6.936 -4.349 -15.494 1.00 81.00 85 ASN A O 1
ATOM 687 N N . GLY A 1 86 ? -6.006 -2.325 -15.250 1.00 84.25 86 GLY A N 1
ATOM 688 C CA . GLY A 1 86 ? -4.632 -2.759 -15.478 1.00 84.25 86 GLY A CA 1
ATOM 689 C C . GLY A 1 86 ? -4.110 -3.627 -14.329 1.00 84.25 86 GLY A C 1
ATOM 690 O O . GLY A 1 86 ? -4.664 -3.639 -13.226 1.00 84.25 86 GLY A O 1
ATOM 691 N N . GLN A 1 87 ? -3.007 -4.342 -14.571 1.00 86.88 87 GLN A N 1
ATOM 692 C CA . GLN A 1 87 ? -2.424 -5.288 -13.606 1.00 86.88 87 GLN A CA 1
ATOM 693 C C . GLN A 1 87 ? -2.153 -4.654 -12.235 1.00 86.88 87 GLN A C 1
ATOM 695 O O . GLN A 1 87 ? -2.453 -5.263 -11.211 1.00 86.88 87 GLN A O 1
ATOM 700 N N . TYR A 1 88 ? -1.670 -3.411 -12.207 1.00 89.38 88 TYR A N 1
ATOM 701 C CA . TYR A 1 88 ? -1.498 -2.633 -10.981 1.00 89.38 88 TYR A CA 1
ATOM 702 C C . TYR A 1 88 ? -2.794 -2.553 -10.155 1.00 89.38 88 TYR A C 1
ATOM 704 O O . TYR A 1 88 ? -2.842 -2.998 -9.007 1.00 89.38 88 TYR A O 1
ATOM 712 N N . GLN A 1 89 ? -3.877 -2.063 -10.766 1.00 89.31 89 GLN A N 1
ATOM 713 C CA . GLN A 1 89 ? -5.164 -1.867 -10.097 1.00 89.31 89 GLN A CA 1
ATOM 714 C C . GLN A 1 89 ? -5.822 -3.191 -9.691 1.00 89.31 89 GLN A C 1
ATOM 716 O O . GLN A 1 89 ? -6.444 -3.266 -8.629 1.00 89.31 89 GLN A O 1
ATOM 721 N N . VAL A 1 90 ? -5.690 -4.232 -10.522 1.00 89.75 90 VAL A N 1
ATOM 722 C CA . VAL A 1 90 ? -6.223 -5.577 -10.247 1.00 89.75 90 VAL A CA 1
ATOM 723 C C . VAL A 1 90 ? -5.499 -6.219 -9.067 1.00 89.75 90 VAL A C 1
ATOM 725 O O . VAL A 1 90 ? -6.150 -6.760 -8.172 1.00 89.75 90 VAL A O 1
ATOM 728 N N . VAL A 1 91 ? -4.168 -6.134 -9.023 1.00 91.06 91 VAL A N 1
ATOM 729 C CA . VAL A 1 91 ? -3.367 -6.701 -7.931 1.00 91.06 91 VAL A CA 1
ATOM 730 C C . VAL A 1 91 ? -3.667 -5.990 -6.615 1.00 91.06 91 VAL A C 1
ATOM 732 O O . VAL A 1 91 ? -3.974 -6.664 -5.634 1.00 91.06 91 VAL A O 1
ATOM 735 N N . ILE A 1 92 ? 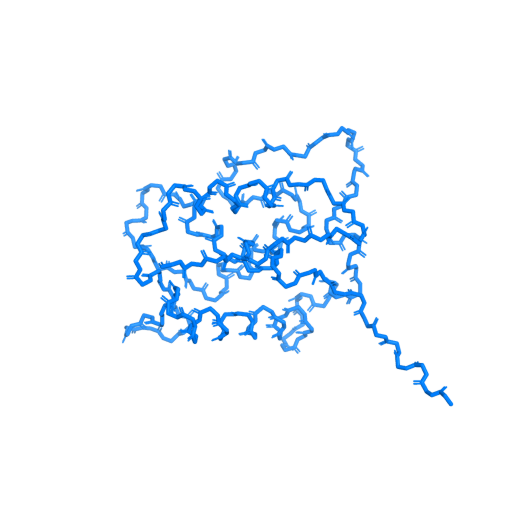-3.661 -4.653 -6.587 1.00 92.56 92 ILE A N 1
ATOM 736 C CA . ILE A 1 92 ? -3.976 -3.910 -5.356 1.00 92.56 92 ILE A CA 1
ATOM 737 C C . ILE A 1 92 ? -5.424 -4.164 -4.934 1.00 92.56 92 ILE A C 1
ATOM 739 O O . ILE A 1 92 ? -5.676 -4.430 -3.764 1.00 92.56 92 ILE A O 1
ATOM 743 N N . GLY A 1 93 ? -6.377 -4.168 -5.871 1.00 92.69 93 GLY A N 1
ATOM 744 C CA . GLY A 1 93 ? -7.773 -4.501 -5.575 1.00 92.69 93 GLY A CA 1
ATOM 745 C C . GLY A 1 93 ? -7.941 -5.904 -4.979 1.00 92.69 93 GLY A C 1
ATOM 746 O O . GLY A 1 93 ? -8.710 -6.086 -4.036 1.00 92.69 93 GLY A O 1
ATOM 747 N N . THR A 1 94 ? -7.177 -6.880 -5.476 1.00 93.19 94 THR A N 1
ATOM 748 C CA . THR A 1 94 ? -7.151 -8.245 -4.928 1.00 93.19 94 THR A CA 1
ATOM 749 C C . THR A 1 94 ? -6.595 -8.261 -3.504 1.00 93.19 94 THR A C 1
ATOM 751 O O . THR A 1 94 ? -7.175 -8.916 -2.640 1.00 93.19 94 THR A O 1
ATOM 754 N N . GLN A 1 95 ? -5.523 -7.509 -3.227 1.00 94.00 95 GLN A N 1
ATOM 755 C CA . GLN A 1 95 ? -4.980 -7.423 -1.869 1.00 94.00 95 GLN A CA 1
ATOM 756 C C . GLN A 1 95 ? -5.905 -6.683 -0.908 1.00 94.00 95 GLN A C 1
ATOM 758 O O . GLN A 1 95 ? -6.085 -7.137 0.214 1.00 94.00 95 GLN A O 1
ATOM 763 N N . ILE A 1 96 ? -6.593 -5.625 -1.344 1.00 94.38 96 ILE A N 1
ATOM 764 C CA . ILE A 1 96 ? -7.641 -4.982 -0.538 1.00 94.38 96 ILE A CA 1
ATOM 765 C C . ILE A 1 96 ? -8.716 -6.009 -0.157 1.00 94.38 96 ILE A C 1
ATOM 767 O O . ILE A 1 96 ? -9.085 -6.108 1.011 1.00 94.38 96 ILE A O 1
ATOM 771 N N . ALA A 1 97 ? -9.190 -6.820 -1.108 1.00 93.81 97 ALA A N 1
ATOM 772 C CA . ALA A 1 97 ? -10.167 -7.870 -0.819 1.00 93.81 97 ALA A CA 1
ATOM 773 C C . ALA A 1 97 ? -9.629 -8.924 0.167 1.00 93.81 97 ALA A C 1
ATOM 775 O O . ALA A 1 97 ? -10.363 -9.351 1.060 1.00 93.81 97 ALA A O 1
ATOM 776 N N . LYS A 1 98 ? -8.347 -9.302 0.054 1.00 94.12 98 LYS A N 1
ATOM 777 C CA . LYS A 1 98 ? -7.674 -10.200 1.005 1.00 94.12 98 LYS A CA 1
ATOM 778 C C . LYS A 1 98 ? -7.614 -9.581 2.406 1.00 94.12 98 LYS A C 1
ATOM 780 O O . LYS A 1 98 ? -8.043 -10.226 3.358 1.00 94.12 98 LYS A O 1
ATOM 785 N N . LEU A 1 99 ? -7.170 -8.331 2.534 1.00 93.38 99 LEU A N 1
ATOM 786 C CA . LEU A 1 99 ? -7.093 -7.611 3.811 1.00 93.38 99 LEU A CA 1
ATOM 787 C C . LEU A 1 99 ? -8.474 -7.455 4.474 1.00 93.38 99 LEU A C 1
ATOM 789 O O . LEU A 1 99 ? -8.567 -7.510 5.699 1.00 93.38 99 LEU A O 1
ATOM 793 N N . ILE A 1 100 ? -9.544 -7.329 3.677 1.00 93.44 100 ILE A N 1
ATOM 794 C CA . ILE A 1 100 ? -10.930 -7.385 4.168 1.00 93.44 100 ILE A CA 1
ATOM 795 C C . ILE A 1 100 ? -11.275 -8.780 4.690 1.00 93.44 100 ILE A C 1
ATOM 797 O O . ILE A 1 100 ? -11.810 -8.911 5.785 1.00 93.44 100 ILE A O 1
ATOM 801 N N . SER A 1 101 ? -10.960 -9.835 3.934 1.00 92.50 101 SER A N 1
ATOM 802 C CA . SER A 1 101 ? -11.234 -11.215 4.366 1.00 92.50 101 SER A CA 1
ATOM 803 C C . SER A 1 101 ? -10.468 -11.622 5.631 1.00 92.50 101 SER A C 1
ATOM 805 O O . SER A 1 101 ? -10.900 -12.520 6.345 1.00 92.50 101 SER A O 1
ATOM 807 N N . MET A 1 102 ? -9.347 -10.948 5.904 1.00 90.25 102 MET A N 1
ATOM 808 C CA . MET A 1 102 ? -8.525 -11.117 7.102 1.00 90.25 102 MET A CA 1
ATOM 809 C C . MET A 1 102 ? -8.973 -10.231 8.277 1.00 90.25 102 MET A C 1
ATOM 811 O O . MET A 1 102 ? -8.305 -10.235 9.306 1.00 90.25 102 MET A O 1
ATOM 815 N N . ASP A 1 103 ? -10.061 -9.467 8.133 1.00 90.69 103 ASP A N 1
ATOM 816 C CA . ASP A 1 103 ? -10.597 -8.562 9.163 1.00 90.69 103 ASP A CA 1
ATOM 817 C C . ASP A 1 103 ? -9.591 -7.487 9.631 1.00 90.69 103 ASP A C 1
ATOM 819 O O . ASP A 1 103 ? -9.560 -7.065 10.785 1.00 90.69 103 ASP A O 1
ATOM 823 N N . ILE A 1 104 ? -8.724 -7.037 8.718 1.00 90.81 104 ILE A N 1
ATOM 824 C CA . ILE A 1 104 ? -7.712 -6.001 8.990 1.00 90.81 104 ILE A CA 1
ATOM 825 C C . ILE A 1 104 ? -8.284 -4.628 8.660 1.00 90.81 104 ILE A C 1
ATOM 827 O O . ILE A 1 104 ? -8.181 -3.677 9.440 1.00 90.81 104 ILE A O 1
ATOM 831 N N . ILE A 1 105 ? -8.901 -4.540 7.483 1.00 92.44 105 ILE A N 1
ATOM 832 C CA . ILE A 1 105 ? -9.656 -3.379 7.028 1.00 92.44 105 ILE A CA 1
ATOM 833 C C . ILE A 1 105 ? -11.094 -3.797 6.740 1.00 92.44 105 ILE A C 1
ATOM 835 O O . ILE A 1 105 ? -11.369 -4.939 6.392 1.00 92.44 105 ILE A O 1
ATOM 839 N N . MET A 1 106 ? -12.017 -2.856 6.824 1.00 92.62 106 MET A N 1
ATOM 840 C CA . MET A 1 106 ? -13.413 -3.047 6.459 1.00 92.62 106 MET A CA 1
ATOM 841 C C . MET A 1 106 ? -13.864 -1.939 5.519 1.00 92.62 106 MET A C 1
ATOM 843 O O . MET A 1 106 ? -13.302 -0.842 5.519 1.00 92.62 106 MET A O 1
ATOM 847 N N . ARG A 1 107 ? -14.900 -2.223 4.727 1.00 92.19 107 ARG A N 1
ATOM 848 C CA . ARG A 1 107 ? -15.589 -1.191 3.946 1.00 92.19 107 ARG A CA 1
ATOM 849 C C . ARG A 1 107 ? -16.260 -0.211 4.900 1.00 92.19 107 ARG A C 1
ATOM 851 O O . ARG A 1 107 ? -16.820 -0.629 5.916 1.00 92.19 107 ARG A O 1
ATOM 858 N N . ASP A 1 108 ? -16.193 1.075 4.590 1.00 86.31 108 ASP A N 1
ATOM 859 C CA . ASP A 1 108 ? -16.956 2.060 5.340 1.00 86.31 108 ASP A CA 1
ATOM 860 C C . ASP A 1 108 ? -18.411 2.069 4.855 1.00 86.31 108 ASP A C 1
ATOM 862 O O . ASP A 1 108 ? -18.683 2.105 3.660 1.00 86.31 108 ASP A O 1
ATOM 866 N N . ASN A 1 109 ? -19.362 1.996 5.787 1.00 73.81 109 ASN A N 1
ATOM 867 C CA . ASN A 1 109 ? -20.777 1.745 5.473 1.00 73.81 109 ASN A CA 1
ATOM 868 C C . ASN A 1 109 ? -21.498 2.943 4.830 1.00 73.81 109 ASN A C 1
ATOM 870 O O . ASN A 1 109 ? -22.679 2.835 4.507 1.00 73.81 109 ASN A O 1
ATOM 874 N N . PHE A 1 110 ? -20.824 4.085 4.707 1.00 70.12 110 PHE A N 1
ATOM 875 C CA . PHE A 1 110 ? -21.419 5.325 4.222 1.00 70.12 110 PHE A CA 1
ATOM 876 C C . PHE A 1 110 ? -21.135 5.580 2.741 1.00 70.12 110 PHE A C 1
ATOM 878 O O . PHE A 1 110 ? -21.956 6.220 2.088 1.00 70.12 110 PHE A O 1
ATOM 885 N N . GLU A 1 111 ? -20.018 5.075 2.204 1.00 72.25 111 GLU A N 1
ATOM 886 C CA . GLU A 1 111 ? -19.583 5.361 0.834 1.00 72.25 111 GLU A CA 1
ATOM 887 C C . GLU A 1 111 ? -18.857 4.161 0.203 1.00 72.25 111 GLU A C 1
ATOM 889 O O . GLU A 1 111 ? -17.920 3.590 0.768 1.00 72.25 111 GLU A O 1
ATOM 894 N N . ASP A 1 112 ? -19.275 3.788 -1.010 1.00 78.94 112 ASP A N 1
ATOM 895 C CA . ASP A 1 112 ? -18.619 2.732 -1.779 1.00 78.94 112 ASP A CA 1
ATOM 896 C C . ASP A 1 112 ? -17.185 3.125 -2.150 1.00 78.94 112 ASP A C 1
ATOM 898 O O . ASP A 1 112 ? -16.909 4.238 -2.593 1.00 78.94 112 ASP A O 1
ATOM 902 N N . GLY A 1 113 ? -16.260 2.172 -2.018 1.00 86.69 113 GLY A N 1
ATOM 903 C CA . GLY A 1 113 ? -14.849 2.391 -2.343 1.00 86.69 113 GLY A CA 1
ATOM 904 C C . GLY A 1 113 ? -14.039 3.063 -1.234 1.00 86.69 113 GLY A C 1
ATOM 905 O O . GLY A 1 113 ? -12.891 3.422 -1.484 1.00 86.69 113 GLY A O 1
ATOM 906 N N . PHE A 1 114 ? -14.591 3.180 -0.026 1.00 91.00 114 PHE A N 1
ATOM 907 C CA . PHE A 1 114 ? -13.895 3.673 1.159 1.00 91.00 114 PHE A CA 1
ATOM 908 C C . PHE A 1 114 ? -13.641 2.550 2.168 1.00 91.00 114 PHE A C 1
ATOM 910 O O . PHE A 1 114 ? -14.460 1.646 2.348 1.00 91.00 114 PHE A O 1
ATOM 917 N N . TYR A 1 115 ? -12.487 2.603 2.832 1.00 91.88 115 TYR A N 1
ATOM 918 C CA . TYR A 1 115 ? -12.002 1.552 3.726 1.00 91.88 115 TYR A CA 1
ATOM 919 C C . TYR A 1 115 ? -11.463 2.136 5.024 1.00 91.88 115 TYR A C 1
ATOM 921 O O . TYR A 1 115 ? -10.858 3.201 5.011 1.00 91.88 115 TYR A O 1
ATOM 929 N N . LYS A 1 116 ? -11.598 1.418 6.135 1.00 91.12 116 LYS A N 1
ATOM 930 C CA . LYS A 1 116 ? -10.993 1.777 7.426 1.00 91.12 116 LYS A CA 1
ATOM 931 C C . LYS A 1 116 ? -10.384 0.568 8.110 1.00 91.12 116 LYS A C 1
ATOM 933 O O . LYS A 1 116 ? -10.794 -0.553 7.828 1.00 91.12 116 LYS A O 1
ATOM 938 N N . LEU A 1 117 ? -9.446 0.793 9.023 1.00 90.50 117 LEU A N 1
ATOM 939 C CA . LEU A 1 117 ? -8.945 -0.265 9.900 1.00 90.50 117 LEU A CA 1
ATOM 940 C C . LEU A 1 117 ? -10.075 -0.791 10.796 1.00 90.50 117 LEU A C 1
ATOM 942 O O . LEU A 1 117 ? -10.856 -0.004 11.331 1.00 90.50 117 LEU A O 1
ATOM 946 N N . VAL A 1 118 ? -10.145 -2.110 10.978 1.00 89.88 118 VAL A N 1
ATOM 947 C CA . VAL A 1 118 ? -11.099 -2.746 11.909 1.00 89.88 118 VAL A CA 1
ATOM 948 C C . VAL A 1 118 ? -10.724 -2.433 13.358 1.00 89.88 118 VAL A C 1
ATOM 950 O O . VAL A 1 118 ? -11.579 -2.113 14.183 1.00 89.88 118 VAL A O 1
ATOM 953 N N . LYS A 1 119 ? -9.422 -2.478 13.657 1.00 87.19 119 LYS A N 1
ATOM 954 C CA . LYS A 1 119 ? -8.816 -2.092 14.935 1.00 87.19 119 LYS A CA 1
ATOM 955 C C . LYS A 1 119 ? -7.518 -1.318 14.677 1.00 87.19 119 LYS A C 1
ATOM 957 O O . LYS A 1 119 ? -6.889 -1.543 13.641 1.00 87.19 119 LYS A O 1
ATOM 962 N N . PRO A 1 120 ? -7.082 -0.430 15.589 1.00 86.31 120 PRO A N 1
ATOM 963 C CA . PRO A 1 120 ? -5.756 0.172 15.499 1.00 86.31 120 PRO A CA 1
ATOM 964 C C . PRO A 1 120 ? -4.665 -0.900 15.365 1.00 86.31 120 PRO A C 1
ATOM 966 O O . PRO A 1 120 ? -4.727 -1.938 16.028 1.00 86.31 120 PRO A O 1
ATOM 969 N N . LEU A 1 121 ? -3.670 -0.649 14.513 1.00 85.94 121 LEU A N 1
ATOM 970 C CA . LEU A 1 121 ? -2.512 -1.532 14.375 1.00 85.94 121 LEU A CA 1
ATOM 971 C C . LEU A 1 121 ? -1.651 -1.447 15.643 1.00 85.94 121 LEU A C 1
ATOM 973 O O . LEU A 1 121 ? -1.449 -0.359 16.184 1.00 85.94 121 LEU A O 1
ATOM 977 N N . SER A 1 122 ? -1.142 -2.584 16.123 1.00 87.00 122 SER A N 1
ATOM 978 C CA . SER A 1 122 ? -0.185 -2.594 17.236 1.00 87.00 122 SER A CA 1
ATOM 979 C C . SER A 1 122 ? 1.150 -1.976 16.813 1.00 87.00 122 SER A C 1
ATOM 981 O O . SER A 1 122 ? 1.480 -1.947 15.625 1.00 87.00 122 SER A O 1
ATOM 983 N N . GLN A 1 123 ? 1.944 -1.517 17.785 1.00 85.06 123 GLN A N 1
ATOM 984 C CA . GLN A 1 123 ? 3.245 -0.905 17.500 1.00 85.06 123 GLN A CA 1
ATOM 985 C C . GLN A 1 123 ? 4.178 -1.860 16.738 1.00 85.06 123 GLN A C 1
ATOM 987 O O . GLN A 1 123 ? 4.759 -1.452 15.741 1.00 85.06 123 GLN A O 1
ATOM 992 N N . ASP A 1 124 ? 4.222 -3.141 17.115 1.00 87.31 124 ASP A N 1
ATOM 993 C CA . ASP A 1 124 ? 5.037 -4.155 16.427 1.00 87.31 124 ASP A CA 1
ATOM 994 C C . ASP A 1 124 ? 4.690 -4.275 14.934 1.00 87.31 124 ASP A C 1
ATOM 996 O O . ASP A 1 124 ? 5.562 -4.441 14.082 1.00 87.31 124 ASP A O 1
ATOM 1000 N N . ILE A 1 125 ? 3.403 -4.161 14.597 1.00 87.12 125 ILE A N 1
ATOM 1001 C CA . ILE A 1 125 ? 2.920 -4.213 13.214 1.00 87.12 125 ILE A CA 1
ATOM 1002 C C . ILE A 1 125 ? 3.252 -2.923 12.474 1.00 87.12 125 ILE A C 1
ATOM 1004 O O . ILE A 1 125 ? 3.663 -2.971 11.316 1.00 87.12 125 ILE A O 1
ATOM 1008 N N . VAL A 1 126 ? 3.100 -1.773 13.133 1.00 87.19 126 VAL A N 1
ATOM 1009 C CA . VAL A 1 126 ? 3.507 -0.478 12.576 1.00 87.19 126 VAL A CA 1
ATOM 1010 C C . VAL A 1 126 ? 5.000 -0.490 12.250 1.00 87.19 126 VAL A C 1
ATOM 1012 O O . VAL A 1 126 ? 5.386 -0.083 11.154 1.00 87.19 126 VAL A O 1
ATOM 1015 N N . ASP A 1 127 ? 5.829 -1.013 13.149 1.00 85.06 127 ASP A N 1
ATOM 1016 C CA . ASP A 1 127 ? 7.276 -1.106 12.969 1.00 85.06 127 ASP A CA 1
ATOM 1017 C C . ASP A 1 127 ? 7.641 -2.086 11.845 1.00 85.06 127 ASP A C 1
ATOM 1019 O O . ASP A 1 127 ? 8.489 -1.771 11.007 1.00 85.06 127 ASP A O 1
ATOM 1023 N N . ALA A 1 128 ? 6.948 -3.226 11.748 1.00 88.12 128 ALA A N 1
ATOM 1024 C CA . ALA A 1 128 ? 7.119 -4.175 10.649 1.00 88.12 128 ALA A CA 1
ATOM 1025 C C . ALA A 1 128 ? 6.746 -3.566 9.285 1.00 88.12 128 ALA A C 1
ATOM 1027 O O . ALA A 1 128 ? 7.481 -3.734 8.306 1.00 88.12 128 ALA A O 1
ATOM 1028 N N . ILE A 1 129 ? 5.640 -2.816 9.214 1.00 88.81 129 ILE A N 1
ATOM 1029 C CA . ILE A 1 129 ? 5.219 -2.118 7.993 1.00 88.81 129 ILE A CA 1
ATOM 1030 C C . ILE A 1 129 ? 6.245 -1.047 7.616 1.00 88.81 129 ILE A C 1
ATOM 1032 O O . ILE A 1 129 ? 6.667 -0.988 6.459 1.00 88.81 129 ILE A O 1
ATOM 1036 N N . LYS A 1 130 ? 6.705 -0.231 8.569 1.00 85.25 130 LYS A N 1
ATOM 1037 C CA . LYS A 1 130 ? 7.742 0.780 8.316 1.00 85.25 130 LYS A CA 1
ATOM 1038 C C . LYS A 1 130 ? 9.042 0.142 7.836 1.00 85.25 130 LYS A C 1
ATOM 1040 O O . LYS A 1 130 ? 9.553 0.533 6.795 1.00 85.25 130 LYS A O 1
ATOM 1045 N N . SER A 1 131 ? 9.536 -0.883 8.528 1.00 84.88 131 SER A N 1
ATOM 1046 C CA . SER A 1 131 ? 10.757 -1.603 8.149 1.00 84.88 131 SER A CA 1
ATOM 1047 C C . SER A 1 131 ? 10.665 -2.190 6.736 1.00 84.88 131 SER A C 1
ATOM 1049 O O . SER A 1 131 ? 11.570 -2.002 5.921 1.00 84.88 131 SER A O 1
ATOM 1051 N N . THR A 1 132 ? 9.538 -2.825 6.408 1.00 87.19 132 THR A N 1
ATOM 1052 C CA . THR A 1 132 ? 9.302 -3.406 5.081 1.00 87.19 132 THR A CA 1
ATOM 1053 C C . THR A 1 132 ? 9.245 -2.330 4.004 1.00 87.19 132 THR A C 1
ATOM 1055 O O . THR A 1 132 ? 9.909 -2.427 2.976 1.00 87.19 132 THR A O 1
ATOM 1058 N N . THR A 1 133 ? 8.452 -1.284 4.228 1.00 85.56 133 THR A N 1
ATOM 1059 C CA . THR A 1 133 ? 8.225 -0.254 3.211 1.00 85.56 133 THR A CA 1
ATOM 1060 C C . THR A 1 133 ? 9.474 0.585 2.971 1.00 85.56 133 THR A C 1
ATOM 1062 O O . THR A 1 133 ? 9.715 0.950 1.823 1.00 85.56 133 THR A O 1
ATOM 1065 N N . LEU A 1 134 ? 10.292 0.823 4.002 1.00 81.25 134 LEU A N 1
ATOM 1066 C CA . LEU A 1 134 ? 11.568 1.548 3.948 1.00 81.25 134 LEU A CA 1
ATOM 1067 C C . LEU A 1 134 ? 12.764 0.695 3.502 1.00 81.25 134 LEU A C 1
ATOM 1069 O O . LEU A 1 134 ? 13.869 1.220 3.383 1.00 81.25 134 LEU A O 1
ATOM 1073 N N . SER A 1 135 ? 12.566 -0.597 3.242 1.00 81.94 135 SER A N 1
ATOM 1074 C CA . SER A 1 135 ? 13.629 -1.462 2.731 1.00 81.94 135 SER A CA 1
ATOM 1075 C C . SER A 1 135 ? 14.104 -1.012 1.347 1.00 81.94 135 SER A C 1
ATOM 1077 O O . SER A 1 135 ? 13.314 -0.535 0.525 1.00 81.94 135 SER A O 1
ATOM 1079 N N . ILE A 1 136 ? 15.402 -1.200 1.087 1.00 82.31 136 ILE A N 1
ATOM 1080 C CA . ILE A 1 136 ? 16.013 -0.913 -0.214 1.00 82.31 136 ILE A CA 1
ATOM 1081 C C . ILE A 1 136 ? 15.361 -1.820 -1.275 1.00 82.31 136 ILE A C 1
ATOM 1083 O O . ILE A 1 136 ? 15.252 -3.030 -1.043 1.00 82.31 136 ILE A O 1
ATOM 1087 N N . PRO A 1 137 ? 14.919 -1.269 -2.420 1.00 84.50 137 PRO A N 1
ATOM 1088 C CA . PRO A 1 137 ? 14.406 -2.063 -3.530 1.00 84.50 137 PRO A CA 1
ATOM 1089 C C . PRO A 1 137 ? 15.410 -3.126 -3.985 1.00 84.50 137 PRO A C 1
ATOM 1091 O O . PRO A 1 137 ? 16.563 -2.811 -4.257 1.00 84.50 137 PRO A O 1
ATOM 1094 N N . GLN A 1 138 ? 14.978 -4.388 -4.056 1.00 83.50 138 GLN A N 1
ATOM 1095 C CA . GLN A 1 138 ? 15.804 -5.505 -4.533 1.00 83.50 138 GLN A CA 1
ATOM 1096 C C . GLN A 1 138 ? 14.951 -6.700 -4.996 1.00 83.50 138 GLN A C 1
ATOM 1098 O O . GLN A 1 138 ? 13.894 -6.988 -4.427 1.00 83.50 138 GLN A O 1
ATOM 1103 N N . ILE A 1 139 ? 15.411 -7.432 -6.014 1.00 81.44 139 ILE A N 1
ATOM 1104 C CA . ILE A 1 139 ? 14.733 -8.645 -6.504 1.00 81.44 139 ILE A CA 1
ATOM 1105 C C . ILE A 1 139 ? 14.942 -9.801 -5.519 1.00 81.44 139 ILE A C 1
ATOM 1107 O O . ILE A 1 139 ? 16.044 -10.013 -5.022 1.00 81.44 139 ILE A O 1
ATOM 1111 N N . GLY A 1 140 ? 13.892 -10.591 -5.283 1.00 73.19 140 GLY A N 1
ATOM 1112 C CA . GLY A 1 140 ? 14.002 -11.853 -4.544 1.00 73.19 140 GLY A CA 1
ATOM 1113 C C . GLY A 1 140 ? 14.062 -11.713 -3.022 1.00 73.19 140 GLY A C 1
ATOM 1114 O O . GLY A 1 140 ? 14.420 -12.675 -2.350 1.00 73.19 140 GLY A O 1
ATOM 1115 N N . ILE A 1 141 ? 13.704 -10.550 -2.465 1.00 73.44 141 ILE A N 1
ATOM 1116 C CA . ILE A 1 141 ? 13.562 -10.406 -1.014 1.00 73.44 141 ILE A CA 1
ATOM 1117 C C . ILE A 1 141 ? 12.386 -11.247 -0.502 1.00 73.44 141 ILE A C 1
ATOM 1119 O O . ILE A 1 141 ? 11.260 -11.148 -0.997 1.00 73.44 141 ILE A O 1
ATOM 1123 N N . GLU A 1 142 ? 12.639 -12.053 0.524 1.00 75.50 142 GLU A N 1
ATOM 1124 C CA . GLU A 1 142 ? 11.579 -12.694 1.293 1.00 75.50 142 GLU A CA 1
ATOM 1125 C C . GLU A 1 142 ? 11.082 -11.713 2.356 1.00 75.50 142 GLU A C 1
ATOM 1127 O O . GLU A 1 142 ? 11.803 -11.365 3.290 1.00 75.50 142 GLU A O 1
ATOM 1132 N N . ILE A 1 143 ? 9.845 -11.244 2.196 1.00 75.62 143 ILE A N 1
ATOM 1133 C CA . ILE A 1 143 ? 9.180 -10.393 3.183 1.00 75.62 143 ILE A CA 1
ATOM 1134 C C . ILE A 1 143 ? 8.192 -11.277 3.947 1.00 75.62 143 ILE A C 1
ATOM 1136 O O . ILE A 1 143 ? 7.277 -11.824 3.320 1.00 75.62 143 ILE A O 1
ATOM 1140 N N . PRO A 1 144 ? 8.356 -11.436 5.273 1.00 71.69 144 PRO A N 1
ATOM 1141 C CA . PRO A 1 144 ? 7.421 -12.199 6.084 1.00 71.69 144 PRO A CA 1
ATOM 1142 C C . PRO A 1 144 ? 6.003 -11.637 5.960 1.00 71.69 144 PRO A C 1
ATOM 1144 O O . PRO A 1 144 ? 5.799 -10.425 6.018 1.00 71.69 144 PRO A O 1
ATOM 1147 N N . GLU A 1 145 ? 5.010 -12.515 5.821 1.00 74.50 145 GLU A N 1
ATOM 1148 C CA . GLU A 1 145 ? 3.615 -12.084 5.883 1.00 74.50 145 GLU A CA 1
ATOM 1149 C C . GLU A 1 145 ? 3.299 -11.518 7.273 1.00 74.50 145 GLU A C 1
ATOM 1151 O O . GLU A 1 145 ? 3.701 -12.081 8.298 1.00 74.50 145 GLU A O 1
ATOM 1156 N N . LEU A 1 146 ? 2.548 -10.414 7.310 1.00 68.88 146 LEU A N 1
ATOM 1157 C CA . LEU A 1 146 ? 2.070 -9.832 8.558 1.00 68.88 146 LEU A CA 1
ATOM 1158 C C . LEU A 1 146 ? 1.156 -10.839 9.266 1.00 68.88 146 LEU A C 1
ATOM 1160 O O . LEU A 1 146 ? 0.031 -11.098 8.836 1.00 68.88 146 LEU A O 1
ATOM 1164 N N . ARG A 1 147 ? 1.636 -11.410 10.373 1.00 61.72 147 ARG A N 1
ATOM 1165 C CA . ARG A 1 147 ? 0.820 -12.239 11.265 1.00 61.72 147 ARG A CA 1
ATOM 1166 C C . ARG A 1 147 ? 0.075 -11.327 12.223 1.00 61.72 147 ARG A C 1
ATOM 1168 O O . ARG A 1 147 ? 0.609 -10.923 13.251 1.00 61.72 147 ARG A O 1
ATOM 1175 N N . LEU A 1 148 ? -1.148 -10.979 11.854 1.00 58.78 148 LEU A N 1
ATOM 1176 C CA . LEU A 1 148 ? -2.026 -10.170 12.688 1.00 58.78 148 LEU A CA 1
ATOM 1177 C C . LEU A 1 148 ? -2.787 -11.113 13.620 1.00 58.78 148 LEU A C 1
ATOM 1179 O O . LEU A 1 148 ? -3.698 -11.814 13.188 1.00 58.78 148 LEU A O 1
ATOM 1183 N N . GLY A 1 149 ? -2.310 -11.192 14.865 1.00 48.34 149 GLY A N 1
ATOM 1184 C CA . GLY A 1 149 ? -2.941 -11.938 15.958 1.00 48.34 149 GLY A CA 1
ATOM 1185 C C . GLY A 1 149 ? -4.196 -11.274 16.516 1.00 48.34 149 GLY A C 1
ATOM 1186 O O . GLY A 1 149 ? -4.373 -10.031 16.387 1.00 48.34 149 GLY A O 1
#

Foldseek 3Di:
DPPPPPQDDDDLQLLLLQLVCLQVLDDPVPPDLKDFLVQSLVQSLCCQPPVAGPSRPDDDDDDDDVADGNCNVRVVQNVCSPPVVGNSSVSSVVSVVVCCVVQQKHADPPDPRMIGGSDDDDPVLSVLSSCSSNDGDDPPDDRDHDPDD

Sequence (149 aa):
MDDKNTILKPPTALIDCCILASWIHYDPDQPRQVKSRDDIFNAVFKRFSEGSYPSGIDIALSSEIGSETWGSIYHEWFTNFNIPNGQYQVVIGTQIAKLISMDIIMRDNFEDGFYKLVKPLSQDIVDAIKSTTLSIPQIGIEIPELRLG